Protein AF-A0AAD6U742-F1 (afdb_monomer)

Solvent-accessible surface area (backbone atoms only — not comparable to full-atom values): 5121 Å² total; per-residue (Å²): 95,65,72,58,18,56,58,51,42,70,72,52,82,90,74,92,47,66,73,58,52,53,51,47,49,51,55,19,53,70,65,54,51,68,69,56,45,51,52,44,52,56,53,49,46,38,46,52,47,30,44,76,72,71,40,52,75,68,43,29,54,51,49,55,64,75,42,67,87,52,70,63,77,64,92,61,48,63,62,53,35,62,76,64,66,60,124

Structure (mmCIF, N/CA/C/O backbone):
data_AF-A0AAD6U742-F1
#
_entry.id   AF-A0AAD6U742-F1
#
loop_
_atom_site.group_PDB
_atom_site.id
_atom_site.type_symbol
_atom_site.label_atom_id
_atom_site.label_alt_id
_atom_site.label_comp_id
_atom_site.label_asym_id
_atom_site.label_entity_id
_atom_site.label_seq_id
_atom_site.pdbx_PDB_ins_code
_atom_site.Cartn_x
_atom_site.Cartn_y
_atom_site.Cartn_z
_atom_site.occupancy
_atom_site.B_iso_or_equiv
_atom_site.auth_seq_id
_atom_site.auth_comp_id
_atom_site.auth_asym_id
_atom_site.auth_atom_id
_atom_site.pdbx_PDB_model_num
ATOM 1 N N . CYS A 1 1 ? 0.630 -2.459 -6.186 1.00 92.75 1 CYS A N 1
ATOM 2 C CA . CYS A 1 1 ? 1.359 -3.018 -7.347 1.00 92.75 1 CYS A CA 1
ATOM 3 C C . CYS A 1 1 ? 1.996 -1.916 -8.183 1.00 92.75 1 CYS A C 1
ATOM 5 O O . CYS A 1 1 ? 3.214 -1.897 -8.269 1.00 92.75 1 CYS A O 1
ATOM 7 N N . TRP A 1 2 ? 1.214 -0.945 -8.672 1.00 95.25 2 TRP A N 1
ATOM 8 C CA . TRP A 1 2 ? 1.714 0.169 -9.492 1.00 95.25 2 TRP A CA 1
ATOM 9 C C . TRP A 1 2 ? 2.963 0.880 -8.947 1.00 95.25 2 TRP A C 1
ATOM 11 O O . TRP A 1 2 ? 3.930 1.046 -9.673 1.00 95.25 2 TRP A O 1
ATOM 21 N N . GLY A 1 3 ? 2.997 1.238 -7.657 1.00 96.25 3 GLY A N 1
ATOM 22 C CA . GLY A 1 3 ? 4.169 1.907 -7.073 1.00 96.25 3 GLY A CA 1
ATOM 23 C C . GLY A 1 3 ? 5.471 1.091 -7.142 1.00 96.25 3 GLY A C 1
ATOM 24 O O . GLY A 1 3 ? 6.540 1.674 -7.287 1.00 96.25 3 GLY A O 1
ATOM 25 N N . TYR A 1 4 ? 5.388 -0.245 -7.085 1.00 97.44 4 TYR A N 1
ATOM 26 C CA . TYR A 1 4 ? 6.549 -1.122 -7.265 1.00 97.44 4 TYR A CA 1
ATOM 27 C C . TYR A 1 4 ? 6.999 -1.112 -8.727 1.00 97.44 4 TYR A C 1
ATOM 29 O O . TYR A 1 4 ? 8.159 -0.818 -8.994 1.00 97.44 4 TYR A O 1
ATOM 37 N N . ALA A 1 5 ? 6.068 -1.342 -9.659 1.00 97.75 5 ALA A N 1
ATOM 38 C CA . ALA A 1 5 ? 6.346 -1.306 -11.093 1.00 97.75 5 ALA A CA 1
ATOM 39 C C . ALA A 1 5 ? 6.941 0.046 -11.513 1.00 97.75 5 ALA A C 1
ATOM 41 O O . ALA A 1 5 ? 7.990 0.090 -12.134 1.00 97.75 5 ALA A O 1
ATOM 42 N N . LYS A 1 6 ? 6.366 1.166 -11.060 1.00 97.38 6 LYS A N 1
ATOM 43 C CA . LYS A 1 6 ? 6.883 2.517 -11.326 1.00 97.38 6 LYS A CA 1
ATOM 44 C C . LYS A 1 6 ? 8.304 2.728 -10.795 1.00 97.38 6 LYS A C 1
ATOM 46 O O . LYS A 1 6 ? 9.076 3.466 -11.399 1.00 97.38 6 LYS A O 1
ATOM 51 N N . ARG A 1 7 ? 8.661 2.108 -9.664 1.00 97.56 7 ARG A N 1
ATOM 52 C CA . ARG A 1 7 ? 10.036 2.141 -9.146 1.00 97.56 7 ARG A CA 1
ATOM 53 C C . ARG A 1 7 ? 10.983 1.399 -10.085 1.00 97.56 7 ARG A C 1
ATOM 55 O O . ARG A 1 7 ? 12.041 1.936 -10.368 1.00 97.56 7 ARG A O 1
ATOM 62 N N . ILE A 1 8 ? 10.600 0.211 -10.553 1.00 97.94 8 ILE A N 1
ATOM 63 C CA . ILE A 1 8 ? 11.395 -0.580 -11.504 1.00 97.94 8 ILE A CA 1
ATOM 64 C C . ILE A 1 8 ? 11.517 0.144 -12.848 1.00 97.94 8 ILE A C 1
ATOM 66 O O . ILE A 1 8 ? 12.618 0.284 -13.363 1.00 97.94 8 ILE A O 1
ATOM 70 N N . TYR A 1 9 ? 10.417 0.718 -13.338 1.00 97.81 9 TYR A N 1
ATOM 71 C CA . TYR A 1 9 ? 10.369 1.504 -14.569 1.00 97.81 9 TYR A CA 1
ATOM 72 C C . TYR A 1 9 ? 11.442 2.609 -14.619 1.00 97.81 9 TYR A C 1
ATOM 74 O O . TYR A 1 9 ? 12.071 2.828 -15.644 1.00 97.81 9 TYR A O 1
ATOM 82 N N . ARG A 1 10 ? 11.698 3.283 -13.489 1.00 97.19 10 ARG A N 1
ATOM 83 C CA . ARG A 1 10 ? 12.701 4.361 -13.382 1.00 97.19 10 ARG A CA 1
ATOM 84 C C . ARG A 1 10 ? 14.154 3.909 -13.549 1.00 97.19 10 ARG A C 1
ATOM 86 O O . ARG A 1 10 ? 15.019 4.769 -13.641 1.00 97.19 10 ARG A O 1
ATOM 93 N N . PHE A 1 11 ? 14.426 2.606 -13.535 1.00 97.56 11 PHE A N 1
ATOM 94 C CA . PHE A 1 11 ? 15.762 2.064 -13.793 1.00 97.56 11 PHE A CA 1
ATOM 95 C C . PHE A 1 11 ? 15.982 1.687 -15.263 1.00 97.56 11 PHE A C 1
ATOM 97 O O . PHE A 1 11 ? 17.112 1.372 -15.629 1.00 97.56 11 PHE A O 1
ATOM 104 N N . PHE A 1 12 ? 14.941 1.705 -16.104 1.00 97.06 12 PHE A N 1
ATOM 105 C CA . PHE A 1 12 ? 15.112 1.491 -17.539 1.00 9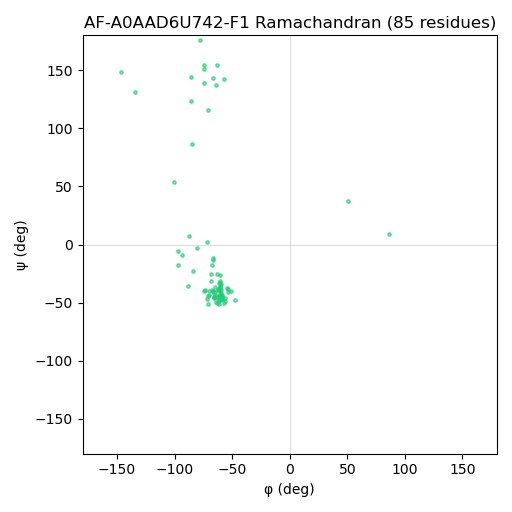7.06 12 PHE A CA 1
ATOM 106 C C . PHE A 1 12 ? 15.726 2.724 -18.215 1.00 97.06 12 PHE A C 1
ATOM 108 O O . PHE A 1 12 ? 15.554 3.840 -17.718 1.00 97.06 12 PHE A O 1
ATOM 115 N N . PRO A 1 13 ? 16.410 2.547 -19.360 1.00 95.81 13 PRO A N 1
ATOM 116 C CA . PRO A 1 13 ? 16.918 3.663 -20.147 1.00 95.81 13 PRO A CA 1
ATOM 117 C C . PRO A 1 13 ? 15.806 4.630 -20.564 1.00 95.81 13 PRO A C 1
ATOM 119 O O . PRO A 1 13 ? 14.701 4.210 -20.923 1.00 95.81 13 PRO A O 1
ATOM 122 N N . GLU A 1 14 ? 16.118 5.925 -20.562 1.00 94.69 14 GLU A N 1
ATOM 123 C CA . GLU A 1 14 ? 15.234 6.940 -21.126 1.00 94.69 14 GLU A CA 1
ATOM 124 C C . GLU A 1 14 ? 15.085 6.726 -22.638 1.00 94.69 14 GLU A C 1
ATOM 126 O O . GLU A 1 14 ? 16.053 6.447 -23.347 1.00 94.69 14 GLU A O 1
ATOM 131 N N . SER A 1 15 ? 13.859 6.854 -23.142 1.00 95.69 15 SER A N 1
ATOM 132 C CA . SER A 1 15 ? 13.562 6.792 -24.572 1.00 95.69 15 SER A CA 1
ATOM 133 C C . SER A 1 15 ? 12.394 7.717 -24.893 1.00 95.69 15 SER A C 1
ATOM 135 O O . SER A 1 15 ? 11.498 7.912 -24.074 1.00 95.69 15 SER A O 1
ATOM 137 N N . SER A 1 16 ? 12.393 8.284 -26.096 1.00 95.38 16 SER A N 1
ATOM 138 C CA . SER A 1 16 ? 11.256 9.019 -26.662 1.00 95.38 16 SER A CA 1
ATOM 139 C C . SER A 1 16 ? 10.400 8.154 -27.593 1.00 95.38 16 SER A C 1
ATOM 141 O O . SER A 1 16 ? 9.363 8.606 -28.076 1.00 95.38 16 SER A O 1
ATOM 143 N N . ARG A 1 17 ? 10.821 6.912 -27.869 1.00 97.75 17 ARG A N 1
ATOM 144 C CA . ARG A 1 17 ? 10.129 5.993 -28.777 1.00 97.75 17 ARG A CA 1
ATOM 145 C C . ARG A 1 17 ? 9.046 5.236 -28.024 1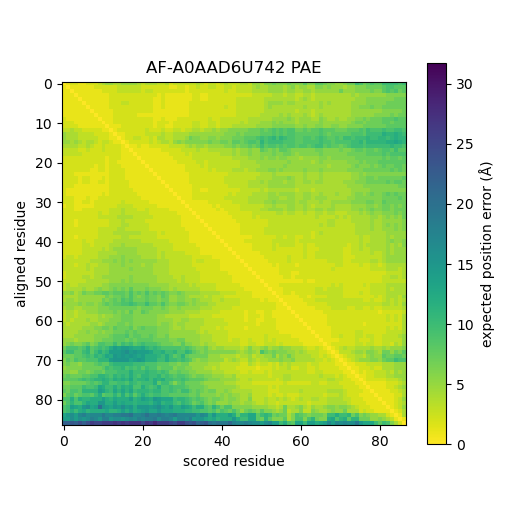.00 97.75 17 ARG A C 1
ATOM 147 O O . ARG A 1 17 ? 9.344 4.493 -27.093 1.00 97.75 17 ARG A O 1
ATOM 154 N N . GLU A 1 18 ? 7.809 5.335 -28.496 1.00 97.69 18 GLU A N 1
ATOM 155 C CA . GLU A 1 18 ? 6.658 4.654 -27.890 1.00 97.69 18 GLU A CA 1
ATOM 156 C C . GLU A 1 18 ? 6.872 3.142 -27.719 1.00 97.69 18 GLU A C 1
ATOM 158 O O . GLU A 1 18 ? 6.578 2.599 -26.660 1.00 97.69 18 GLU A O 1
ATOM 163 N N . ALA A 1 19 ? 7.470 2.475 -28.711 1.00 97.75 19 ALA A N 1
ATOM 164 C CA . ALA A 1 19 ? 7.752 1.040 -28.646 1.00 97.75 19 ALA A CA 1
ATOM 165 C C . ALA A 1 19 ? 8.681 0.648 -27.479 1.00 97.75 19 ALA A C 1
ATOM 167 O O . ALA A 1 19 ? 8.497 -0.406 -26.871 1.00 97.75 19 ALA A O 1
ATOM 168 N N . ASP A 1 20 ? 9.667 1.489 -27.148 1.00 97.62 20 ASP A N 1
ATOM 169 C CA . ASP A 1 20 ? 10.539 1.240 -25.997 1.00 97.62 20 ASP A CA 1
ATOM 170 C C . ASP A 1 20 ? 9.793 1.495 -24.685 1.00 97.62 20 ASP A C 1
ATOM 172 O O . ASP A 1 20 ? 9.940 0.727 -23.738 1.00 97.62 20 ASP A O 1
ATOM 176 N N . LEU A 1 21 ? 8.960 2.540 -24.635 1.00 97.25 21 LEU A N 1
ATOM 177 C CA . LEU A 1 21 ? 8.148 2.869 -23.463 1.00 97.25 21 LEU A CA 1
ATOM 178 C C . LEU A 1 21 ? 7.136 1.755 -23.148 1.00 97.25 21 LEU A C 1
ATOM 180 O O . LEU A 1 21 ? 7.038 1.345 -21.992 1.00 97.25 21 LEU A O 1
ATOM 184 N N . ASP A 1 22 ? 6.430 1.226 -24.154 1.00 98.06 22 ASP A N 1
ATOM 185 C CA . ASP A 1 22 ? 5.482 0.114 -23.990 1.00 98.06 22 ASP A CA 1
ATOM 186 C C . ASP A 1 22 ? 6.190 -1.151 -23.485 1.00 98.06 22 ASP A C 1
ATOM 188 O O . ASP A 1 22 ? 5.766 -1.733 -22.481 1.00 98.06 22 ASP A O 1
ATOM 192 N N . ARG A 1 23 ? 7.325 -1.527 -24.097 1.00 98.06 23 ARG A N 1
ATOM 193 C CA . ARG A 1 23 ? 8.142 -2.661 -23.635 1.00 98.06 23 ARG A CA 1
ATOM 194 C C . ARG A 1 23 ? 8.572 -2.477 -22.176 1.00 98.06 23 ARG A C 1
ATOM 196 O O . ARG A 1 23 ? 8.339 -3.364 -21.357 1.00 98.06 23 ARG A O 1
ATOM 203 N N . ASN A 1 24 ? 9.125 -1.315 -21.833 1.00 97.75 24 ASN A N 1
ATOM 204 C CA . ASN A 1 24 ? 9.601 -1.019 -20.481 1.00 97.75 24 ASN A CA 1
ATOM 205 C C . ASN A 1 24 ? 8.458 -1.050 -19.447 1.00 97.75 24 ASN A C 1
ATOM 207 O O . ASN A 1 24 ? 8.649 -1.527 -18.328 1.00 97.75 24 ASN A O 1
ATOM 211 N N . VAL A 1 25 ? 7.258 -0.558 -19.791 1.00 97.31 25 VAL A N 1
ATOM 212 C CA . VAL A 1 25 ? 6.084 -0.622 -18.900 1.00 97.31 25 VAL A CA 1
ATOM 213 C C . VAL A 1 25 ? 5.659 -2.069 -18.662 1.00 97.31 25 VAL A C 1
ATOM 215 O O . VAL A 1 25 ? 5.411 -2.431 -17.510 1.00 97.31 25 VAL A O 1
ATOM 218 N N . ARG A 1 26 ? 5.593 -2.899 -19.710 1.00 97.94 26 ARG A N 1
ATOM 219 C CA . ARG A 1 26 ? 5.229 -4.321 -19.588 1.00 97.94 26 ARG A CA 1
ATOM 220 C C . ARG A 1 26 ? 6.220 -5.071 -18.708 1.00 97.94 26 ARG A C 1
ATOM 222 O O . ARG A 1 26 ? 5.811 -5.661 -17.713 1.00 97.94 26 ARG A O 1
ATOM 229 N N . GLU A 1 27 ? 7.514 -4.940 -18.988 1.00 98.12 27 GLU A N 1
ATOM 230 C CA . GLU A 1 27 ? 8.567 -5.571 -18.186 1.00 98.12 27 GLU A CA 1
ATOM 231 C C . GLU A 1 27 ? 8.529 -5.101 -16.721 1.00 98.12 27 GLU A C 1
ATOM 233 O O . GLU A 1 27 ? 8.633 -5.903 -15.789 1.00 98.12 27 GLU A O 1
ATOM 238 N N . ALA A 1 28 ? 8.304 -3.805 -16.480 1.00 98.12 28 ALA A N 1
ATOM 239 C CA . ALA A 1 28 ? 8.169 -3.274 -15.128 1.00 98.12 28 ALA A CA 1
ATOM 240 C C . ALA A 1 28 ? 6.934 -3.820 -14.389 1.00 98.12 28 ALA A C 1
ATOM 242 O O . ALA A 1 28 ? 6.999 -4.047 -13.176 1.00 98.12 28 ALA A O 1
ATOM 243 N N . LEU A 1 29 ? 5.810 -4.025 -15.080 1.00 97.56 29 LEU A N 1
ATOM 244 C CA . LEU A 1 29 ? 4.598 -4.612 -14.503 1.00 97.56 29 LEU A CA 1
ATOM 245 C C . LEU A 1 29 ? 4.787 -6.100 -14.184 1.00 97.56 29 LEU A C 1
ATOM 247 O O . LEU A 1 29 ? 4.430 -6.521 -13.081 1.00 97.56 29 LEU A O 1
ATOM 251 N 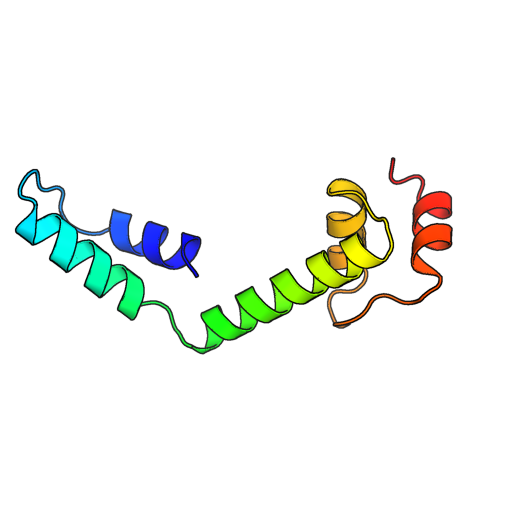N . ASP A 1 30 ? 5.411 -6.852 -15.089 1.00 97.81 30 ASP A N 1
ATOM 252 C CA . ASP A 1 30 ? 5.689 -8.284 -14.925 1.00 97.81 30 ASP A CA 1
ATOM 253 C C . ASP A 1 30 ? 6.732 -8.551 -13.830 1.00 97.81 30 ASP A C 1
ATOM 255 O O . ASP A 1 30 ? 6.705 -9.588 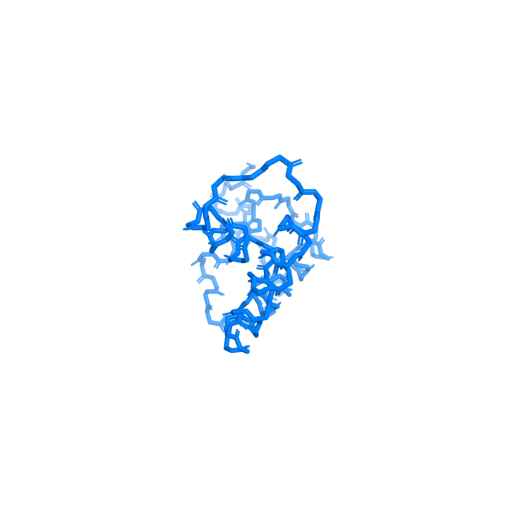-13.168 1.00 97.81 30 ASP A O 1
ATOM 259 N N . SER A 1 31 ? 7.606 -7.578 -13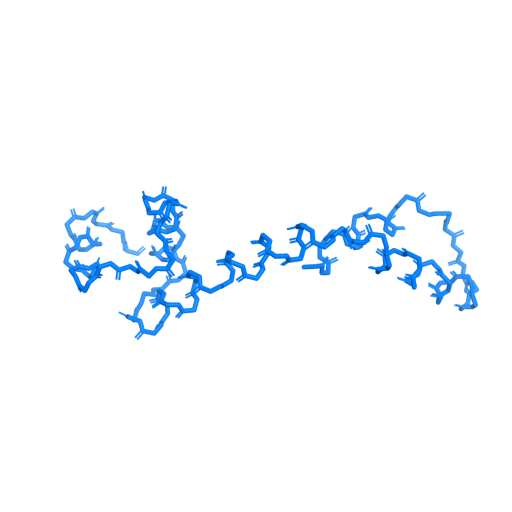.553 1.00 97.56 31 SER A N 1
ATOM 260 C CA . SER A 1 31 ? 8.604 -7.677 -12.482 1.00 97.56 31 SER A CA 1
ATOM 261 C C . SER A 1 31 ? 8.020 -7.702 -11.063 1.00 97.56 31 SER A C 1
ATOM 263 O O . SER A 1 31 ? 8.746 -7.988 -10.109 1.00 97.56 31 SER A O 1
ATOM 265 N N . VAL A 1 32 ? 6.737 -7.362 -10.871 1.00 97.44 32 VAL A N 1
ATOM 266 C CA . VAL A 1 32 ? 6.133 -7.281 -9.533 1.00 97.44 32 VAL A CA 1
ATOM 267 C C . VAL A 1 32 ? 5.971 -8.694 -8.953 1.00 97.44 32 VAL A C 1
ATOM 269 O O . VAL A 1 32 ? 5.136 -9.455 -9.436 1.00 97.44 32 VAL A O 1
ATOM 272 N N . PRO A 1 33 ? 6.653 -9.056 -7.847 1.00 97.81 33 PRO A N 1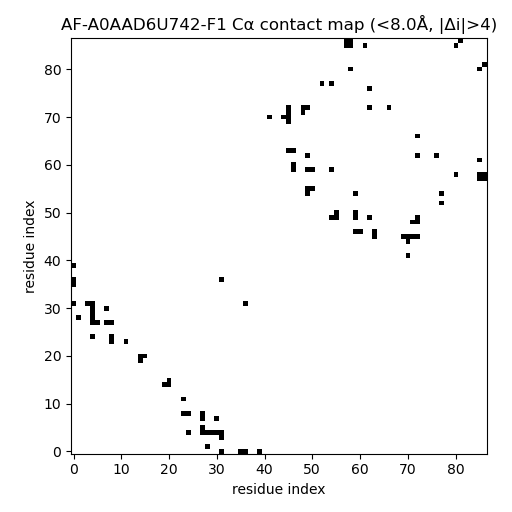
ATOM 273 C CA . PRO A 1 33 ? 6.530 -10.403 -7.298 1.00 97.81 33 PRO A CA 1
ATOM 274 C C . PRO A 1 33 ? 5.126 -10.668 -6.742 1.00 97.81 33 PRO A C 1
ATOM 276 O O . PRO A 1 33 ? 4.538 -9.801 -6.081 1.00 97.81 33 PRO A O 1
ATOM 279 N N . LEU A 1 34 ? 4.620 -11.896 -6.904 1.00 97.00 34 LEU A N 1
ATOM 280 C CA . LEU A 1 34 ? 3.313 -12.315 -6.376 1.00 97.00 34 LEU A CA 1
ATOM 281 C C . LEU A 1 34 ? 3.180 -12.055 -4.866 1.00 97.00 34 LEU A C 1
ATOM 283 O O . LEU A 1 34 ? 2.128 -11.631 -4.383 1.00 97.00 34 LEU A O 1
ATOM 287 N N . GLU A 1 35 ? 4.259 -12.260 -4.108 1.00 97.00 35 GLU A N 1
ATOM 288 C CA . GLU A 1 35 ? 4.294 -11.947 -2.680 1.00 97.00 35 GL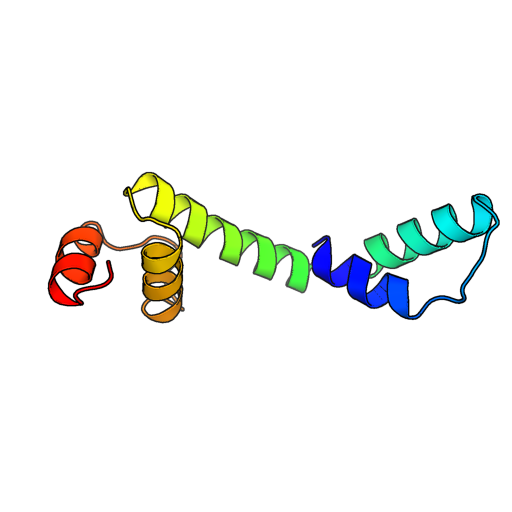U A CA 1
ATOM 289 C C . GLU A 1 35 ? 3.998 -10.464 -2.413 1.00 97.00 35 GLU A C 1
ATOM 291 O O . GLU A 1 35 ? 3.194 -10.129 -1.539 1.00 97.00 35 GLU A O 1
ATOM 296 N N . MET A 1 36 ? 4.596 -9.564 -3.195 1.00 96.94 36 MET A N 1
ATOM 297 C CA . MET A 1 36 ? 4.364 -8.129 -3.066 1.00 96.94 36 MET A CA 1
ATOM 298 C C . MET A 1 36 ? 2.927 -7.772 -3.442 1.00 96.94 36 MET A C 1
ATOM 300 O O . MET A 1 36 ? 2.298 -7.002 -2.716 1.00 96.94 36 MET A O 1
ATOM 304 N N . MET A 1 37 ? 2.363 -8.377 -4.494 1.00 96.56 37 MET A N 1
ATOM 305 C CA . MET A 1 37 ? 0.946 -8.201 -4.842 1.00 96.56 37 MET A CA 1
ATOM 306 C C . MET A 1 37 ? 0.030 -8.566 -3.667 1.00 96.56 37 MET A C 1
ATOM 308 O O . MET A 1 37 ? -0.818 -7.765 -3.266 1.00 96.56 37 MET A O 1
ATOM 312 N N . ARG A 1 38 ? 0.261 -9.731 -3.047 1.00 95.12 38 ARG A N 1
ATOM 313 C CA . ARG A 1 38 ? -0.486 -10.193 -1.865 1.00 95.12 38 ARG A CA 1
ATOM 314 C C . ARG A 1 38 ? -0.318 -9.244 -0.679 1.00 95.12 38 ARG A C 1
ATOM 316 O O . ARG A 1 38 ? -1.304 -8.903 -0.027 1.00 95.12 38 ARG A O 1
ATOM 323 N N . ARG A 1 39 ? 0.903 -8.774 -0.400 1.00 93.12 39 ARG A N 1
ATOM 324 C CA . ARG A 1 39 ? 1.176 -7.793 0.668 1.00 93.12 39 ARG A CA 1
ATOM 325 C C . ARG A 1 39 ? 0.425 -6.479 0.431 1.00 93.12 39 ARG A C 1
ATOM 327 O O . ARG A 1 39 ? -0.184 -5.957 1.364 1.00 93.12 39 ARG A O 1
ATOM 334 N N . PHE A 1 40 ? 0.412 -5.971 -0.802 1.00 93.94 40 PHE A N 1
ATOM 335 C CA . PHE A 1 40 ? -0.318 -4.752 -1.158 1.00 93.94 40 PHE A CA 1
ATOM 336 C C . PHE A 1 40 ? -1.833 -4.925 -1.028 1.00 93.94 40 PHE A C 1
ATOM 338 O O . PHE A 1 40 ? -2.477 -4.076 -0.414 1.00 93.94 40 PHE A O 1
ATOM 345 N N . GLY A 1 41 ? -2.393 -6.031 -1.527 1.00 93.62 41 GLY A N 1
ATOM 346 C CA . GLY A 1 41 ? -3.819 -6.337 -1.381 1.00 93.62 41 GLY A CA 1
ATOM 347 C C . GLY A 1 41 ? -4.235 -6.462 0.086 1.00 93.62 41 GLY A C 1
ATOM 348 O O . GLY A 1 41 ? -5.207 -5.847 0.520 1.00 93.62 41 GLY A O 1
ATOM 349 N N . ASN A 1 42 ? -3.434 -7.163 0.894 1.00 91.06 42 ASN A N 1
ATOM 350 C CA . ASN A 1 42 ? -3.662 -7.274 2.334 1.00 91.06 42 ASN A CA 1
ATOM 351 C C . ASN A 1 42 ? -3.606 -5.916 3.043 1.00 91.06 42 ASN A C 1
ATOM 353 O O . ASN A 1 42 ? -4.393 -5.674 3.956 1.00 91.06 42 ASN A O 1
ATOM 357 N N . ARG A 1 43 ? -2.690 -5.021 2.647 1.00 90.69 43 ARG A N 1
ATOM 358 C CA . ARG A 1 43 ? -2.623 -3.661 3.198 1.00 90.69 43 ARG A CA 1
ATOM 359 C C . ARG A 1 43 ? -3.864 -2.856 2.817 1.00 90.69 43 ARG A C 1
ATOM 361 O O . ARG A 1 43 ? -4.439 -2.232 3.700 1.00 90.69 43 ARG A O 1
ATOM 368 N N . ALA A 1 44 ? -4.285 -2.905 1.553 1.00 92.19 44 ALA A N 1
ATOM 369 C CA . ALA A 1 44 ? -5.477 -2.210 1.073 1.00 92.19 44 ALA A CA 1
ATOM 370 C C . ALA A 1 44 ? -6.738 -2.667 1.819 1.00 92.19 44 ALA A C 1
ATOM 372 O O . ALA A 1 44 ? -7.494 -1.827 2.296 1.00 92.19 44 ALA A O 1
ATOM 373 N N . LYS A 1 45 ? -6.906 -3.980 2.030 1.00 92.31 45 LYS A N 1
ATOM 374 C CA . LYS A 1 45 ? -8.048 -4.540 2.772 1.00 92.31 45 LYS A CA 1
ATOM 375 C C . LYS A 1 45 ? -8.213 -3.938 4.173 1.00 92.31 45 LYS A C 1
ATOM 377 O O . LYS A 1 45 ? -9.335 -3.693 4.590 1.00 92.31 45 LYS A O 1
ATOM 382 N N . LYS A 1 46 ? -7.113 -3.652 4.879 1.00 90.75 46 LYS A N 1
ATOM 383 C CA . LYS A 1 46 ? -7.166 -3.018 6.211 1.00 90.75 46 LYS A CA 1
ATOM 384 C C . LYS A 1 46 ? -7.696 -1.592 6.160 1.00 90.75 46 LYS A C 1
ATOM 386 O O . LYS A 1 46 ? -8.432 -1.188 7.047 1.00 90.75 46 LYS A O 1
ATOM 391 N N . PHE A 1 47 ? -7.295 -0.835 5.142 1.00 92.44 47 PHE A N 1
ATOM 392 C CA . PHE A 1 47 ? -7.804 0.519 4.952 1.00 92.44 47 PHE A CA 1
ATOM 393 C C . PHE A 1 47 ? -9.270 0.497 4.528 1.00 92.44 47 PHE A C 1
ATOM 395 O O . PHE A 1 47 ? -10.042 1.281 5.053 1.00 92.44 47 PHE A O 1
ATOM 402 N N . VAL A 1 48 ? -9.675 -0.436 3.663 1.00 94.62 48 VAL A N 1
ATOM 403 C CA . VAL A 1 48 ? -11.091 -0.623 3.305 1.00 94.62 48 VAL A CA 1
ATOM 404 C C . VAL A 1 48 ? -11.940 -0.928 4.541 1.00 94.62 48 VAL A C 1
ATOM 406 O O . VAL A 1 48 ? -12.959 -0.280 4.739 1.00 94.62 48 VAL A O 1
ATOM 409 N N . ASP A 1 49 ? -11.502 -1.849 5.405 1.00 94.75 49 ASP A N 1
ATOM 410 C CA . ASP A 1 49 ? -12.197 -2.139 6.667 1.00 94.75 49 ASP A CA 1
ATOM 411 C C . ASP A 1 49 ? -12.274 -0.910 7.590 1.00 94.75 49 ASP A C 1
ATOM 413 O O . ASP A 1 49 ? -13.333 -0.612 8.133 1.00 94.75 49 ASP A O 1
ATOM 417 N N . ALA A 1 50 ? -11.180 -0.150 7.711 1.00 94.25 50 ALA A N 1
ATOM 418 C CA . ALA A 1 50 ? -11.156 1.100 8.468 1.00 94.25 50 ALA A CA 1
ATOM 419 C C . ALA A 1 50 ? -12.172 2.122 7.935 1.00 94.25 50 ALA A C 1
ATOM 421 O O . ALA A 1 50 ? -12.921 2.708 8.713 1.00 94.25 50 ALA A O 1
ATOM 422 N N . TYR A 1 51 ? -12.227 2.307 6.615 1.00 95.06 51 TYR A N 1
ATOM 423 C CA . TYR A 1 51 ? -13.162 3.234 5.982 1.00 95.06 51 TYR A CA 1
ATOM 424 C C . TYR A 1 51 ? -14.615 2.778 6.123 1.00 95.06 51 TYR A C 1
ATOM 426 O O . TYR A 1 51 ? -15.476 3.605 6.405 1.00 95.06 51 TYR A O 1
ATOM 434 N N . HIS A 1 52 ? -14.901 1.477 6.008 1.00 94.31 52 HIS A N 1
ATOM 435 C CA . HIS A 1 52 ? -16.243 0.944 6.271 1.00 94.31 52 HIS A CA 1
ATOM 436 C C . HIS A 1 52 ? -16.710 1.189 7.711 1.00 94.31 52 HIS A C 1
ATOM 438 O O . HIS A 1 52 ? -17.908 1.306 7.945 1.00 94.31 52 HIS A O 1
ATOM 444 N N . LYS A 1 53 ? -15.777 1.315 8.660 1.00 92.50 53 LYS A N 1
ATOM 445 C CA . LYS A 1 53 ? -16.047 1.657 10.065 1.00 92.50 53 LYS A CA 1
ATOM 446 C C . LYS A 1 53 ? -16.086 3.165 10.339 1.00 92.50 53 LYS A C 1
ATOM 448 O O . LYS A 1 53 ? -16.172 3.565 11.492 1.00 92.50 53 LYS A O 1
ATOM 453 N N . GLY A 1 54 ? -16.027 4.001 9.299 1.00 92.50 54 GLY A N 1
ATOM 454 C CA . GLY A 1 54 ? -16.152 5.458 9.410 1.00 92.50 54 GLY A CA 1
ATOM 455 C C . GLY A 1 54 ? -14.850 6.201 9.716 1.00 92.50 54 GLY A C 1
ATOM 456 O O . GLY A 1 54 ? -14.884 7.404 9.962 1.00 92.50 54 GLY A O 1
ATOM 457 N N . LEU A 1 55 ? -13.697 5.524 9.681 1.00 94.00 55 LEU A N 1
ATOM 458 C CA . LEU A 1 55 ? -12.410 6.154 9.982 1.00 94.00 55 LEU A CA 1
ATOM 459 C C . LEU A 1 55 ? -11.933 7.052 8.845 1.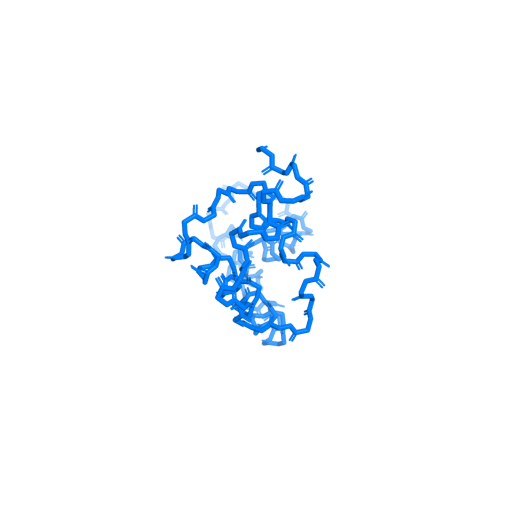00 94.00 55 LEU A C 1
ATOM 461 O O . LEU A 1 55 ? -11.983 6.672 7.680 1.00 94.00 55 LEU A O 1
ATOM 465 N N . ASN A 1 56 ? -11.372 8.212 9.173 1.00 94.00 56 ASN A N 1
ATOM 466 C CA . ASN A 1 56 ? -10.702 9.064 8.193 1.00 94.00 56 ASN A CA 1
ATOM 467 C C . ASN A 1 56 ? -9.288 8.540 7.846 1.00 94.00 56 ASN A C 1
ATOM 469 O O . ASN A 1 56 ? -8.787 7.568 8.415 1.00 94.00 56 ASN A O 1
ATOM 473 N N . GLY A 1 57 ? -8.598 9.185 6.900 1.00 92.12 57 GLY A N 1
ATOM 474 C CA . GLY A 1 57 ? -7.271 8.738 6.452 1.00 92.12 57 GLY A CA 1
ATOM 475 C C . GLY A 1 57 ? -6.205 8.693 7.557 1.00 92.12 57 GLY A C 1
ATOM 476 O O . GLY A 1 57 ? -5.411 7.748 7.609 1.00 92.12 57 GLY A O 1
ATOM 477 N N . ARG A 1 58 ? -6.197 9.673 8.467 1.00 93.62 58 ARG A N 1
ATOM 478 C CA . ARG A 1 58 ? -5.233 9.741 9.577 1.00 93.62 58 ARG A CA 1
ATOM 479 C C . ARG A 1 58 ? -5.521 8.662 10.617 1.00 93.62 58 ARG A C 1
ATOM 481 O O . ARG A 1 58 ? -4.610 7.949 11.043 1.00 93.62 58 ARG A O 1
ATOM 488 N N . GLN A 1 59 ? -6.791 8.501 10.958 1.00 94.44 59 GLN A N 1
ATOM 489 C CA . GLN A 1 59 ? -7.305 7.471 11.853 1.00 94.44 59 GLN A CA 1
ATOM 490 C C . GLN A 1 59 ? -7.013 6.060 11.332 1.00 94.44 59 GLN A C 1
ATOM 492 O O . GLN A 1 59 ? -6.440 5.235 12.046 1.00 94.44 59 GLN A O 1
ATOM 497 N N . ALA A 1 60 ? -7.290 5.798 10.054 1.00 94.00 60 ALA A N 1
ATOM 498 C CA . ALA A 1 60 ? -6.998 4.521 9.413 1.00 94.00 60 ALA A CA 1
ATOM 499 C C . ALA A 1 60 ? -5.489 4.216 9.398 1.00 94.00 60 ALA A C 1
ATOM 501 O O . ALA A 1 60 ? -5.077 3.079 9.642 1.00 94.00 60 ALA A O 1
ATOM 502 N N . ALA A 1 61 ? -4.637 5.223 9.171 1.00 93.38 61 ALA A N 1
ATOM 503 C CA . ALA A 1 61 ? -3.185 5.054 9.230 1.00 93.38 61 ALA A CA 1
ATOM 504 C C . ALA A 1 61 ? -2.701 4.693 10.645 1.00 93.38 61 ALA A C 1
ATOM 506 O O . ALA A 1 61 ? -1.847 3.809 10.796 1.00 93.38 61 ALA A O 1
ATOM 507 N N . TRP A 1 62 ? -3.265 5.332 11.675 1.00 93.88 62 TRP A N 1
ATOM 508 C CA . TRP A 1 62 ? -3.001 4.998 13.074 1.00 93.88 62 TRP A CA 1
ATOM 509 C C . TRP A 1 62 ? -3.461 3.574 13.408 1.00 93.88 62 TRP A C 1
ATOM 511 O O . TRP A 1 62 ? -2.656 2.769 13.888 1.00 93.88 62 TRP A O 1
ATOM 521 N N . ALA A 1 63 ? -4.699 3.221 13.059 1.00 93.62 63 ALA A N 1
ATOM 522 C CA . ALA A 1 63 ? -5.269 1.897 13.292 1.00 93.62 63 ALA A CA 1
ATOM 523 C C . ALA A 1 63 ? -4.436 0.810 12.597 1.00 93.62 63 ALA A C 1
ATOM 525 O O . ALA A 1 63 ? -4.051 -0.186 13.207 1.00 93.62 63 ALA A O 1
ATOM 526 N N . ALA A 1 64 ? -4.022 1.041 11.350 1.00 92.00 64 ALA A N 1
ATOM 527 C CA . ALA A 1 64 ? -3.178 0.117 10.601 1.00 92.00 64 ALA A CA 1
ATOM 528 C C . ALA A 1 64 ? -1.747 -0.013 11.166 1.00 92.00 64 ALA A C 1
ATOM 530 O O . ALA A 1 64 ? -1.035 -0.961 10.806 1.00 92.00 64 ALA A O 1
ATOM 531 N N . ARG A 1 65 ? -1.298 0.932 12.007 1.00 90.75 65 ARG A N 1
ATOM 532 C CA . ARG A 1 65 ? -0.020 0.876 12.735 1.00 90.75 65 ARG A CA 1
ATOM 533 C C . ARG A 1 65 ? -0.155 0.168 14.082 1.00 90.75 65 ARG A C 1
ATOM 535 O O . ARG A 1 65 ? 0.782 -0.541 14.442 1.00 90.75 65 ARG A O 1
ATOM 542 N N . LYS A 1 66 ? -1.280 0.335 14.781 1.00 92.38 66 LYS A N 1
ATOM 543 C CA . LYS A 1 66 ? -1.596 -0.368 16.034 1.00 92.38 66 LYS A CA 1
ATOM 544 C C . LYS A 1 66 ? -1.912 -1.845 15.771 1.00 92.38 66 LYS A C 1
ATOM 546 O O . LYS A 1 66 ? -1.301 -2.730 16.357 1.00 92.38 66 LYS A O 1
ATOM 551 N N . TYR A 1 67 ? -2.748 -2.127 14.775 1.00 90.94 67 TYR A N 1
A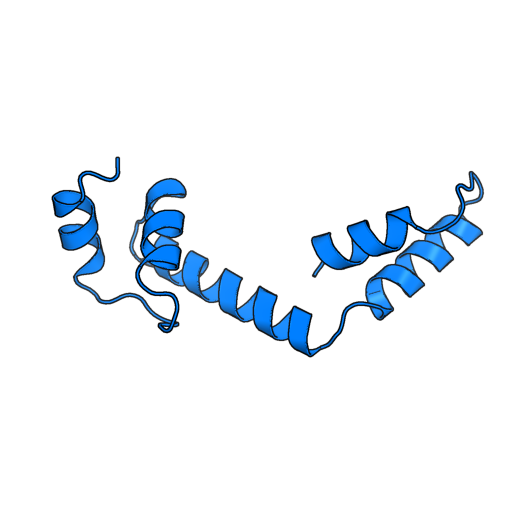TOM 552 C CA . TYR A 1 67 ? -3.230 -3.466 14.430 1.00 90.94 67 TYR A CA 1
ATOM 553 C C . TYR A 1 67 ? -2.482 -4.087 13.237 1.00 90.94 67 TYR A C 1
ATOM 555 O O . TYR A 1 67 ? -3.067 -4.542 12.250 1.00 90.94 67 TYR A O 1
ATOM 563 N N . ARG A 1 68 ? -1.146 -4.150 13.310 1.00 84.25 68 ARG A N 1
ATOM 564 C CA . ARG A 1 68 ? -0.309 -4.684 12.210 1.00 84.25 68 ARG A CA 1
ATOM 565 C C . ARG A 1 68 ? -0.605 -6.142 11.856 1.00 84.25 68 ARG A C 1
ATOM 567 O O . ARG A 1 68 ? -0.513 -6.487 10.680 1.00 84.25 68 ARG A O 1
ATOM 574 N N . GLY A 1 69 ? -0.987 -6.969 12.828 1.00 85.50 69 GLY A N 1
ATOM 575 C CA . GLY A 1 69 ? -1.346 -8.377 12.609 1.00 85.50 69 GLY A CA 1
ATOM 576 C C . GLY A 1 69 ? -2.794 -8.600 12.165 1.00 85.50 69 GLY A C 1
ATOM 577 O O . GLY A 1 69 ? -3.087 -9.589 11.500 1.00 85.50 69 GLY A O 1
ATOM 578 N N . HIS A 1 70 ? -3.696 -7.661 12.457 1.00 85.38 70 HIS A N 1
ATOM 579 C CA . HIS A 1 70 ? -5.121 -7.866 12.213 1.00 85.38 70 HIS A CA 1
ATOM 580 C C . HIS A 1 70 ? -5.485 -7.482 10.781 1.00 85.38 70 HIS A C 1
ATOM 582 O O . HIS A 1 70 ? -4.919 -6.547 10.203 1.00 85.38 70 HIS A O 1
ATOM 588 N N . ARG A 1 71 ? -6.417 -8.235 10.194 1.00 81.31 71 ARG A N 1
ATOM 589 C CA . ARG A 1 71 ? -6.990 -7.952 8.867 1.00 81.31 71 ARG A CA 1
ATOM 590 C C . ARG A 1 71 ? -8.325 -7.214 8.942 1.00 81.31 71 ARG A C 1
ATOM 592 O O . ARG A 1 71 ? -8.733 -6.652 7.935 1.00 81.31 71 ARG A O 1
ATOM 599 N N . VAL A 1 72 ? -8.953 -7.247 10.112 1.00 90.31 72 VAL A N 1
ATOM 600 C CA . VAL A 1 72 ? -10.220 -6.606 10.457 1.00 90.31 72 VAL A CA 1
ATOM 601 C C . VAL A 1 72 ? -9.994 -5.939 11.808 1.00 90.31 72 VAL A C 1
ATOM 603 O O . VAL A 1 72 ? -9.394 -6.546 12.699 1.00 90.31 72 VAL A O 1
ATOM 606 N N . LEU A 1 73 ? -10.377 -4.677 11.923 1.00 92.56 73 LEU A N 1
ATOM 607 C CA . LEU A 1 73 ? -10.294 -3.899 13.152 1.00 92.56 73 LEU A CA 1
ATOM 608 C C . LEU A 1 73 ? -11.386 -4.353 14.130 1.00 92.56 73 LEU A C 1
ATOM 610 O O . LEU A 1 73 ? -12.434 -4.814 13.680 1.00 92.56 73 LEU A O 1
ATOM 614 N N . PRO A 1 74 ? -11.173 -4.246 15.446 1.00 92.75 74 PRO A N 1
ATOM 615 C CA . PRO A 1 74 ? -12.236 -4.524 16.406 1.00 92.75 74 PRO A CA 1
ATOM 616 C C . PRO A 1 74 ? -13.395 -3.531 16.238 1.00 92.75 74 PRO A C 1
ATOM 618 O O . PRO A 1 74 ? -13.187 -2.405 15.788 1.00 92.75 74 PRO A O 1
ATOM 621 N N . GLU A 1 75 ? -14.605 -3.924 16.635 1.00 90.50 75 GLU A N 1
ATOM 622 C CA . GLU A 1 75 ? -15.775 -3.029 16.608 1.00 90.50 75 GLU A CA 1
ATOM 623 C C . GLU A 1 75 ? -15.606 -1.824 17.553 1.00 90.50 75 GLU A C 1
ATOM 625 O O . GLU A 1 75 ? -16.109 -0.740 17.282 1.00 90.50 75 GLU A O 1
ATOM 630 N N . SER A 1 76 ? -14.788 -1.963 18.604 1.00 92.19 76 SER A N 1
ATOM 631 C CA . SER A 1 76 ? -14.428 -0.885 19.538 1.00 92.19 76 SER A CA 1
ATOM 632 C C . SER A 1 76 ? -13.485 0.181 18.960 1.00 92.19 76 SER A C 1
ATOM 634 O O . SER A 1 76 ? -13.062 1.080 19.685 1.00 92.19 76 SER A O 1
ATOM 636 N N . ILE A 1 77 ? -13.098 0.097 17.680 1.00 92.31 77 ILE A N 1
ATOM 637 C CA . ILE A 1 77 ? -12.033 0.941 17.119 1.00 92.31 77 ILE A CA 1
ATOM 638 C C . ILE A 1 77 ? -12.339 2.442 17.181 1.00 92.31 77 ILE A C 1
ATOM 640 O O . ILE A 1 77 ? -11.415 3.232 17.369 1.00 92.31 77 ILE A O 1
ATOM 644 N N . MET A 1 78 ? -13.612 2.831 17.062 1.00 88.19 78 MET A N 1
ATOM 645 C CA . MET A 1 78 ? -14.036 4.232 17.165 1.00 88.19 78 MET A CA 1
ATOM 646 C C . MET A 1 78 ? -13.757 4.790 18.562 1.00 88.19 78 MET A C 1
ATOM 648 O O . MET A 1 78 ? -13.068 5.798 18.693 1.00 88.19 78 MET A O 1
ATOM 652 N N . GLU A 1 79 ? -14.164 4.070 19.612 1.00 90.69 79 GLU A N 1
ATOM 653 C CA . GLU A 1 79 ? -13.897 4.475 20.997 1.00 90.69 79 GLU A CA 1
ATOM 654 C C . GLU A 1 79 ? -12.397 4.580 21.290 1.00 90.69 79 GLU A C 1
ATOM 656 O O . GLU A 1 79 ? -11.945 5.440 22.046 1.00 90.69 79 GLU A O 1
ATOM 661 N N . GLU A 1 80 ? -11.600 3.677 20.721 1.00 91.12 80 GLU A N 1
ATOM 662 C CA . GLU A 1 80 ? -10.150 3.698 20.893 1.00 91.12 80 GLU A CA 1
ATOM 663 C C . GLU A 1 80 ? -9.489 4.892 20.207 1.00 91.12 80 GLU A C 1
ATOM 665 O O . GLU A 1 80 ? -8.466 5.382 20.687 1.00 91.12 80 GLU A O 1
ATOM 670 N N . ILE A 1 81 ? -10.057 5.352 19.097 1.00 90.50 81 ILE A N 1
ATOM 671 C CA . ILE A 1 81 ? -9.580 6.516 18.355 1.00 90.50 81 ILE A CA 1
ATOM 672 C C . ILE A 1 81 ? -9.935 7.810 19.076 1.00 90.50 81 ILE A C 1
ATOM 674 O O . ILE A 1 81 ? -9.064 8.678 19.191 1.00 90.50 81 ILE A O 1
ATOM 678 N N . ASP A 1 82 ? -11.137 7.888 19.645 1.00 88.50 82 ASP A N 1
ATOM 679 C CA . ASP A 1 82 ? -11.561 9.001 20.496 1.00 88.50 82 ASP A CA 1
ATOM 680 C C . ASP A 1 82 ? -10.663 9.111 21.734 1.00 88.50 82 ASP A C 1
ATOM 682 O O . ASP A 1 82 ? -10.107 10.175 22.020 1.00 88.50 82 ASP A O 1
ATOM 686 N N . LYS A 1 83 ? -10.416 7.985 22.420 1.00 90.44 83 LYS A N 1
ATOM 687 C CA . LYS A 1 83 ? -9.488 7.915 23.565 1.00 90.44 83 LYS A CA 1
ATOM 688 C C . LYS A 1 83 ? -8.059 8.300 23.182 1.00 90.44 83 LYS A C 1
ATOM 690 O O . LYS A 1 83 ? -7.352 8.904 23.983 1.00 90.44 83 LYS A O 1
ATOM 695 N N . ALA A 1 84 ? -7.619 7.946 21.976 1.00 87.75 84 ALA A N 1
ATOM 696 C CA . ALA A 1 84 ? -6.292 8.288 21.472 1.00 87.75 84 ALA A CA 1
ATOM 697 C C . ALA A 1 84 ? -6.188 9.728 20.933 1.00 87.75 84 ALA A C 1
ATOM 699 O O . ALA A 1 84 ? -5.098 10.123 20.515 1.00 87.75 84 ALA A O 1
ATOM 700 N N . GLN A 1 85 ? -7.289 10.492 20.923 1.00 85.00 85 GLN A N 1
ATOM 701 C CA . GLN A 1 85 ? -7.374 11.864 20.409 1.00 85.00 85 GLN A CA 1
ATOM 702 C C . GLN A 1 85 ? -6.804 12.008 18.985 1.00 85.00 85 GLN A C 1
ATOM 704 O O . GLN A 1 85 ? -6.154 13.000 18.639 1.00 85.00 85 GLN A O 1
ATOM 709 N N . ILE A 1 86 ? -7.025 10.993 18.140 1.00 76.81 86 ILE A N 1
ATOM 710 C CA . ILE A 1 86 ? -6.612 11.013 16.732 1.00 76.81 86 ILE A CA 1
ATOM 711 C C . ILE A 1 86 ? -7.715 11.717 15.925 1.00 76.81 86 ILE A C 1
ATOM 713 O O . ILE A 1 86 ? -8.619 11.069 15.398 1.00 76.81 86 ILE A O 1
ATOM 717 N N . ILE A 1 87 ? -7.623 13.050 15.858 1.00 65.88 87 ILE A N 1
ATOM 718 C CA . ILE A 1 87 ? -8.475 13.928 15.030 1.00 65.88 87 ILE A CA 1
ATOM 719 C C . ILE A 1 87 ? -8.104 13.774 13.553 1.00 65.88 87 ILE A C 1
ATOM 721 O O . ILE A 1 87 ? -6.937 14.103 13.220 1.00 65.88 87 ILE A O 1
#

Organism: NCBI:txid1033014

Sequence (87 aa):
CWGYAKRIYRFFPESSREADLDRNVREALDSVPLEMMRRFGNRAKKFVDAYHKGLNGRQAAWAARKYRGHRVLPESIMEEIDKAQII

pLDDT: mean 93.41, std 5.03, range [65.88, 98.12]

Foldseek 3Di:
DVVQLVVQLVPDDDDPDPVSSVVSSVVSVVPQDPVNVVVVVLLVLQLVLCVVLVHDPQLSVVQCVVPVPDSHGDNCSVVVCVVVVRD

Mean predicted aligned error: 4.39 Å

Radius of gyration: 18.33 Å; Cα contacts (8 Å, |Δi|>4): 56; chains: 1; bounding box: 33×26×52 Å

Secondary structure (DSSP, 8-state):
-HHHHHHHHTTSPP---HHHHHHHHHHHHHTS-HHHHHHHHHHHHHHHHHHHTT--HHHHHHHHHH-SS-SS--TTHHHHHHHTT--